Protein AF-R7FTJ0-F1 (afdb_monomer_lite)

Sequence (112 aa):
MNTENPYNIDMKSTEPQAMSEKRAGTAILAETLKDYFGALNFFAGSDQENLTYKDVVAHIGVDPSEYRYDAERDIRIYSWYAAESDASVLNVWFKDGRLYACGAYNLGFPIM

Secondary structure (DSSP, 8-state):
--TT-TT---TT--S-EE--S----HHHHHHIIIIISTT-SB-TTSGGGG--HHHHHHHHSS--SEEEEETTTTEEEEEEEETTEEEEEEEEEEETTEEEEEEEESSS----

pLDDT: mean 92.99, std 12.33, range [34.41, 98.62]

Structure (mmCIF, N/CA/C/O backbone):
data_AF-R7FTJ0-F1
#
_entry.id   AF-R7FTJ0-F1
#
loop_
_atom_site.group_PDB
_atom_site.id
_atom_site.type_symbol
_atom_site.label_atom_id
_atom_site.label_alt_id
_atom_site.label_comp_id
_atom_site.label_asym_id
_atom_site.label_entity_id
_atom_site.label_seq_id
_atom_site.pdbx_PDB_ins_code
_atom_site.Cartn_x
_atom_site.Cartn_y
_atom_site.Cartn_z
_atom_site.occupancy
_atom_site.B_iso_or_equiv
_atom_site.auth_seq_id
_atom_site.auth_comp_id
_atom_site.auth_asym_id
_atom_site.auth_atom_id
_atom_site.pdbx_PDB_model_num
ATOM 1 N N . MET A 1 1 ? -3.751 -17.334 -19.890 1.00 44.72 1 MET A N 1
ATOM 2 C CA . MET A 1 1 ? -3.172 -16.206 -19.129 1.00 44.72 1 MET A CA 1
ATOM 3 C C . MET A 1 1 ? -3.075 -16.650 -17.686 1.00 44.72 1 MET A C 1
ATOM 5 O O . MET A 1 1 ? -4.037 -17.233 -17.205 1.00 44.72 1 MET A O 1
ATOM 9 N N . ASN A 1 2 ? -1.919 -16.479 -17.048 1.00 46.12 2 ASN A N 1
ATOM 10 C CA . ASN A 1 2 ? -1.729 -16.891 -15.662 1.00 46.12 2 ASN A CA 1
ATOM 11 C C . ASN A 1 2 ? -2.502 -15.900 -14.779 1.00 46.12 2 ASN A C 1
ATOM 13 O O . ASN A 1 2 ? -2.082 -14.759 -14.621 1.00 46.12 2 ASN A O 1
ATOM 17 N N . THR A 1 3 ? -3.684 -16.288 -14.306 1.00 60.69 3 THR A N 1
ATOM 18 C CA . THR A 1 3 ? -4.625 -15.384 -13.618 1.00 60.69 3 THR A CA 1
ATOM 19 C C . THR A 1 3 ? -4.104 -14.883 -12.272 1.00 60.69 3 THR A C 1
ATOM 21 O O . THR A 1 3 ? -4.647 -13.930 -11.730 1.00 60.69 3 THR A O 1
ATOM 24 N N . GLU A 1 4 ? -3.053 -15.509 -11.738 1.00 68.50 4 GLU A N 1
ATOM 25 C CA . GLU A 1 4 ? -2.472 -15.184 -10.432 1.00 68.50 4 GLU A CA 1
ATOM 26 C C . GLU A 1 4 ? -1.343 -14.143 -10.491 1.00 68.50 4 GLU A C 1
ATOM 28 O O . GLU A 1 4 ? -1.041 -13.518 -9.480 1.00 68.50 4 GLU A O 1
ATOM 33 N N . ASN A 1 5 ? -0.736 -13.924 -11.664 1.00 80.69 5 ASN A N 1
ATOM 34 C CA . ASN A 1 5 ? 0.333 -12.940 -11.866 1.00 80.69 5 ASN A CA 1
ATOM 35 C C . ASN A 1 5 ? 0.068 -12.122 -13.142 1.00 80.69 5 ASN A C 1
ATOM 37 O O . ASN A 1 5 ? 0.761 -12.298 -14.150 1.00 80.69 5 ASN A O 1
ATOM 41 N N . PRO A 1 6 ? -0.965 -11.261 -13.133 1.00 87.50 6 PRO A N 1
ATOM 42 C CA . PRO A 1 6 ? -1.394 -10.525 -14.322 1.00 87.50 6 PRO A CA 1
ATOM 43 C C . PRO A 1 6 ? -0.334 -9.547 -14.850 1.00 87.50 6 PRO A C 1
ATOM 45 O O . PRO A 1 6 ? -0.367 -9.207 -16.029 1.00 87.50 6 PRO A O 1
ATOM 48 N N . TYR A 1 7 ? 0.618 -9.142 -14.005 1.00 91.69 7 TYR A N 1
ATOM 49 C CA . TYR A 1 7 ? 1.682 -8.192 -14.340 1.00 91.69 7 TYR A CA 1
ATOM 50 C C . TYR A 1 7 ? 3.033 -8.869 -14.646 1.00 91.69 7 TYR A C 1
ATOM 52 O O . TYR A 1 7 ? 4.021 -8.180 -14.866 1.00 91.69 7 TYR A O 1
ATOM 60 N N . ASN A 1 8 ? 3.091 -10.209 -14.683 1.00 92.88 8 ASN A N 1
ATOM 61 C CA . ASN A 1 8 ? 4.317 -10.981 -14.940 1.00 92.88 8 ASN A CA 1
ATOM 62 C C . ASN A 1 8 ? 5.497 -10.599 -14.014 1.00 92.88 8 ASN A C 1
ATOM 64 O O . ASN A 1 8 ? 6.642 -10.505 -14.450 1.00 92.88 8 ASN A O 1
ATOM 68 N N . ILE A 1 9 ? 5.196 -10.379 -12.732 1.00 94.31 9 ILE A N 1
ATOM 69 C CA . ILE A 1 9 ? 6.146 -9.985 -11.685 1.00 94.31 9 ILE A CA 1
ATOM 70 C C . ILE A 1 9 ? 7.014 -11.168 -11.261 1.00 94.31 9 ILE A C 1
ATOM 72 O O . ILE A 1 9 ? 6.497 -12.249 -10.962 1.00 94.31 9 ILE A O 1
ATOM 76 N N . ASP A 1 10 ? 8.319 -10.945 -11.150 1.00 95.12 10 ASP A N 1
ATOM 77 C CA . ASP A 1 10 ? 9.218 -11.807 -10.392 1.00 95.12 10 ASP A CA 1
ATOM 78 C C . ASP A 1 10 ? 9.110 -11.476 -8.897 1.00 95.12 10 ASP A C 1
ATOM 80 O O . ASP A 1 10 ? 9.596 -10.445 -8.428 1.00 95.12 10 ASP A O 1
ATOM 84 N N . MET A 1 11 ? 8.493 -12.383 -8.138 1.00 92.25 11 MET A N 1
ATOM 85 C CA . MET A 1 11 ? 8.229 -12.245 -6.699 1.00 92.25 11 MET A CA 1
ATOM 86 C C . MET A 1 11 ? 9.484 -12.340 -5.809 1.00 92.25 11 MET A C 1
ATOM 88 O O . MET A 1 11 ? 9.365 -12.331 -4.581 1.00 92.25 11 MET A O 1
ATOM 92 N N . LYS A 1 12 ? 10.677 -12.495 -6.392 1.00 94.69 12 LYS A N 1
ATOM 93 C CA . LYS A 1 12 ? 11.962 -12.458 -5.679 1.00 94.69 12 LYS A CA 1
ATOM 94 C C . LYS A 1 12 ? 12.935 -11.417 -6.244 1.00 94.69 12 LYS A C 1
ATOM 96 O O . LYS A 1 12 ? 14.042 -11.300 -5.722 1.00 94.69 12 LYS A O 1
ATOM 101 N N . SER A 1 13 ? 12.528 -10.624 -7.237 1.00 95.25 13 SER A N 1
ATOM 102 C CA . SER A 1 13 ? 13.352 -9.528 -7.750 1.00 95.25 13 SER A CA 1
ATOM 103 C C . SER A 1 13 ? 13.423 -8.371 -6.756 1.00 95.25 13 SER A C 1
ATOM 105 O O . SER A 1 13 ? 12.404 -7.836 -6.312 1.00 95.25 13 SER A O 1
ATOM 107 N N . THR A 1 14 ? 14.650 -7.955 -6.452 1.00 96.19 14 THR A N 1
ATOM 108 C CA . THR A 1 14 ? 14.938 -6.774 -5.632 1.00 96.19 14 THR A CA 1
ATOM 109 C C . THR A 1 14 ? 14.783 -5.467 -6.400 1.00 96.19 14 THR A C 1
ATOM 111 O O . THR A 1 14 ? 14.667 -4.409 -5.786 1.00 96.19 14 THR A O 1
ATOM 114 N N . GLU A 1 15 ? 14.753 -5.536 -7.732 1.00 97.31 15 GLU A N 1
ATOM 115 C CA . GLU A 1 15 ? 14.509 -4.379 -8.585 1.00 97.31 15 GLU A CA 1
ATOM 116 C C . GLU A 1 15 ? 13.014 -4.026 -8.630 1.00 97.31 15 GLU A C 1
ATOM 118 O O . GLU A 1 15 ? 12.174 -4.938 -8.686 1.00 97.31 15 GLU A O 1
ATOM 123 N N . PRO A 1 16 ? 12.676 -2.722 -8.643 1.00 96.38 16 PRO A N 1
ATOM 124 C CA . PRO A 1 16 ? 11.325 -2.238 -8.890 1.00 96.38 16 PRO A CA 1
ATOM 125 C C . PRO A 1 16 ? 10.714 -2.775 -10.186 1.00 96.38 16 PRO A C 1
ATOM 127 O O . PRO A 1 16 ? 11.339 -2.758 -11.247 1.00 96.38 16 PRO A O 1
ATOM 130 N N . GLN A 1 17 ? 9.461 -3.214 -10.108 1.00 98.12 17 GLN A N 1
ATOM 131 C CA . GLN A 1 17 ? 8.692 -3.735 -11.234 1.00 98.12 17 GLN A CA 1
ATOM 132 C C . GLN A 1 17 ? 7.343 -3.029 -11.316 1.00 98.12 17 GLN A C 1
ATOM 134 O O . GLN A 1 17 ? 6.602 -2.973 -10.333 1.00 98.12 17 GLN A O 1
ATOM 139 N N . ALA A 1 18 ? 7.017 -2.515 -12.501 1.00 97.06 18 ALA A N 1
ATOM 140 C CA . ALA A 1 18 ? 5.737 -1.869 -12.753 1.00 97.06 18 ALA A CA 1
ATOM 141 C C . ALA A 1 18 ? 4.577 -2.871 -12.640 1.00 97.06 18 ALA A C 1
ATOM 143 O O . ALA A 1 18 ? 4.666 -4.005 -13.111 1.00 97.06 18 ALA A O 1
ATOM 144 N N . MET A 1 19 ? 3.482 -2.423 -12.035 1.00 96.44 19 MET A N 1
ATOM 145 C CA . MET A 1 19 ? 2.233 -3.166 -11.908 1.00 96.44 19 MET A CA 1
ATOM 146 C C . MET A 1 19 ? 1.099 -2.394 -12.596 1.00 96.44 19 MET A C 1
ATOM 148 O O . MET A 1 19 ? 1.115 -2.230 -13.815 1.00 96.44 19 MET A O 1
ATOM 152 N N . SER A 1 20 ? 0.098 -1.929 -11.849 1.00 96.31 20 SER A N 1
ATOM 153 C CA . SER A 1 20 ? -1.066 -1.248 -12.407 1.00 96.31 20 SER A CA 1
ATOM 154 C C . SER A 1 20 ? -0.754 0.196 -12.796 1.00 96.31 20 SER A C 1
ATOM 156 O O . SER A 1 20 ? -0.221 0.974 -12.007 1.00 96.31 20 SER A O 1
ATOM 158 N N . GLU A 1 21 ? -1.197 0.599 -13.988 1.00 95.94 21 GLU A N 1
ATOM 159 C CA . GLU A 1 21 ? -1.224 2.011 -14.393 1.00 95.94 21 GLU A CA 1
ATOM 160 C C . GLU A 1 21 ? -2.380 2.790 -13.741 1.00 95.94 21 GLU A C 1
ATOM 162 O O . GLU A 1 21 ? -2.332 4.017 -13.648 1.00 95.94 21 GLU A O 1
ATOM 167 N N . LYS A 1 22 ? -3.430 2.099 -13.268 1.00 97.69 22 LYS A N 1
ATOM 168 C CA . LYS A 1 22 ? -4.520 2.734 -12.514 1.00 97.69 22 LYS A CA 1
ATOM 169 C C . LYS A 1 22 ? -4.015 3.132 -11.137 1.00 97.69 22 LYS A C 1
ATOM 171 O O . LYS A 1 22 ? -3.359 2.335 -10.469 1.00 97.69 22 LYS A O 1
ATOM 176 N N . ARG A 1 23 ? -4.387 4.334 -10.702 1.00 98.06 23 ARG A N 1
ATOM 177 C CA . ARG A 1 23 ? -3.946 4.916 -9.435 1.00 98.06 23 ARG A CA 1
ATOM 178 C C . ARG A 1 23 ? -5.114 5.442 -8.626 1.00 98.06 23 ARG A C 1
ATOM 180 O O . ARG 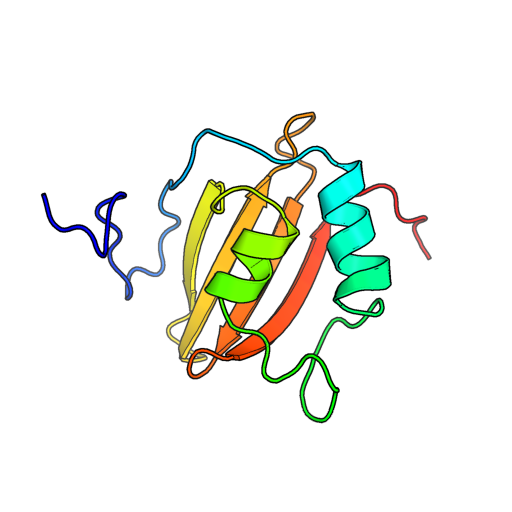A 1 23 ? -6.106 5.918 -9.177 1.00 98.06 23 ARG A O 1
ATOM 187 N N . ALA A 1 24 ? -4.955 5.354 -7.316 1.00 97.62 24 ALA A N 1
ATOM 188 C CA . ALA A 1 24 ? -5.872 5.923 -6.350 1.00 97.62 24 ALA A CA 1
ATOM 189 C C . ALA A 1 24 ? -5.535 7.408 -6.138 1.00 97.62 24 ALA A C 1
ATOM 191 O O . ALA A 1 24 ? -4.387 7.822 -6.307 1.00 97.62 24 ALA A O 1
ATOM 192 N N . GLY A 1 25 ? -6.528 8.214 -5.767 1.00 96.62 25 GLY A N 1
ATOM 193 C CA . GLY A 1 25 ? -6.285 9.613 -5.417 1.00 96.62 25 GLY A CA 1
ATOM 194 C C . GLY A 1 25 ? -5.493 9.754 -4.114 1.00 96.62 25 GLY A C 1
ATOM 195 O O . GLY A 1 25 ? -5.532 8.891 -3.237 1.00 96.62 25 GLY A O 1
ATOM 196 N N . THR A 1 26 ? -4.821 10.884 -3.937 1.00 95.81 26 THR A N 1
ATOM 197 C CA . THR A 1 26 ? -4.035 11.188 -2.729 1.00 95.81 26 THR A CA 1
ATOM 198 C C . THR A 1 26 ? -4.884 11.064 -1.459 1.00 95.81 26 THR A C 1
ATOM 200 O O . THR A 1 26 ? -4.407 10.571 -0.440 1.00 95.81 26 THR A O 1
ATOM 203 N N . ALA A 1 27 ? -6.161 11.457 -1.527 1.00 95.19 27 ALA A N 1
ATOM 204 C CA . ALA A 1 27 ? -7.080 11.412 -0.392 1.00 95.19 27 ALA A CA 1
ATOM 205 C C . ALA A 1 27 ? -7.324 9.988 0.133 1.00 95.19 27 ALA A C 1
ATOM 207 O O . ALA A 1 27 ? -7.286 9.791 1.344 1.00 95.19 27 ALA A O 1
ATOM 208 N N . ILE A 1 28 ? -7.523 8.999 -0.750 1.00 97.81 28 ILE A N 1
ATOM 209 C CA . ILE A 1 28 ? -7.755 7.610 -0.320 1.00 97.81 28 ILE A CA 1
ATOM 210 C C . ILE A 1 28 ? -6.469 6.975 0.215 1.00 97.81 28 ILE A C 1
ATOM 212 O O . ILE A 1 28 ? -6.515 6.257 1.205 1.00 97.81 28 ILE A O 1
ATOM 216 N N . LEU A 1 29 ? -5.301 7.301 -0.353 1.00 97.81 29 LEU A N 1
ATOM 217 C CA . LEU A 1 29 ? -4.020 6.829 0.187 1.00 97.81 29 LEU A CA 1
ATOM 218 C C . LEU A 1 29 ? -3.731 7.426 1.575 1.00 97.81 29 LEU A C 1
ATOM 220 O O . LEU A 1 29 ? -3.218 6.736 2.456 1.00 97.81 29 LEU A O 1
ATOM 224 N N . ALA A 1 30 ? -4.076 8.699 1.786 1.00 96.38 30 ALA A N 1
ATOM 225 C CA . ALA A 1 30 ? -3.934 9.362 3.079 1.00 96.38 30 ALA A CA 1
ATOM 226 C C . ALA A 1 30 ? -4.909 8.804 4.130 1.00 96.38 30 ALA A C 1
ATOM 228 O O . ALA A 1 30 ? -4.500 8.589 5.270 1.00 96.38 30 ALA A O 1
ATOM 229 N N . GLU A 1 31 ? -6.167 8.558 3.753 1.00 97.19 31 GLU A N 1
ATOM 230 C CA . GLU A 1 31 ? -7.173 7.891 4.595 1.00 97.19 31 GLU A CA 1
ATOM 231 C C . GLU A 1 31 ? -6.736 6.467 4.946 1.00 97.19 31 GLU A C 1
ATOM 233 O O . GLU A 1 31 ? -6.754 6.104 6.117 1.00 97.19 31 GLU A O 1
ATOM 238 N N . THR A 1 32 ? -6.220 5.707 3.977 1.00 98.12 32 THR A N 1
ATOM 239 C CA . THR A 1 32 ? -5.732 4.341 4.212 1.00 98.12 32 THR A CA 1
ATOM 240 C C . THR A 1 32 ? -4.667 4.328 5.308 1.00 98.12 32 THR A C 1
ATOM 242 O O . THR A 1 32 ? -4.715 3.497 6.209 1.00 98.12 32 THR A O 1
ATOM 245 N N . LEU A 1 33 ? -3.722 5.273 5.285 1.00 96.56 33 LEU A N 1
ATOM 246 C CA . LEU A 1 33 ? -2.722 5.382 6.347 1.00 96.56 33 LEU A CA 1
ATOM 247 C C . LEU A 1 33 ? -3.329 5.847 7.684 1.00 96.56 33 LEU A C 1
ATOM 249 O O . LEU A 1 33 ? -3.000 5.288 8.728 1.00 96.56 33 LEU A O 1
ATOM 253 N N . LYS A 1 34 ? -4.169 6.887 7.684 1.00 95.06 34 LYS A N 1
ATOM 254 C CA . LYS A 1 34 ? -4.684 7.499 8.924 1.00 95.06 34 LYS A CA 1
ATOM 255 C C . LYS A 1 34 ? -5.698 6.624 9.641 1.00 95.06 34 LYS A C 1
ATOM 257 O O . LYS A 1 34 ? -5.573 6.412 10.843 1.00 95.06 34 LYS A O 1
ATOM 262 N N . ASP A 1 35 ? -6.676 6.134 8.899 1.00 96.38 35 ASP A N 1
ATOM 263 C CA . ASP A 1 35 ? -7.897 5.572 9.452 1.00 96.38 35 ASP A CA 1
ATOM 264 C C . ASP A 1 35 ? -7.862 4.048 9.340 1.00 96.38 35 ASP A C 1
ATOM 266 O O . ASP A 1 35 ? -7.939 3.357 10.356 1.00 96.38 35 ASP A O 1
ATOM 270 N N . TYR A 1 36 ? -7.626 3.505 8.141 1.00 97.88 36 TYR A N 1
ATOM 271 C CA . TYR A 1 36 ? -7.606 2.051 7.942 1.00 97.88 36 TYR A CA 1
ATOM 272 C C . TYR A 1 36 ? -6.418 1.366 8.634 1.00 97.88 36 TYR A C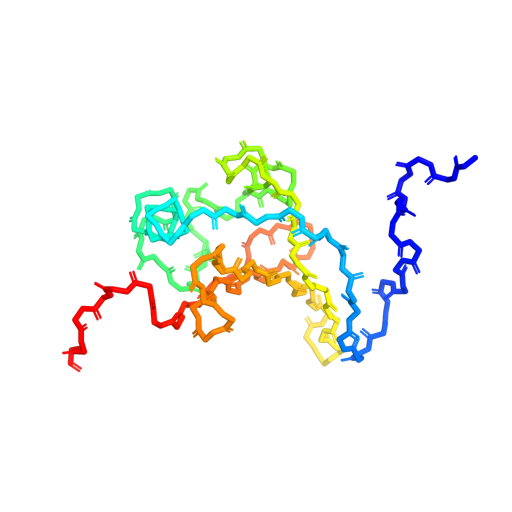 1
ATOM 274 O O . TYR A 1 36 ? -6.576 0.345 9.305 1.00 97.88 36 TYR A O 1
ATOM 282 N N . PHE A 1 37 ? -5.229 1.960 8.533 1.00 97.56 37 PHE A N 1
ATOM 283 C CA . PHE A 1 37 ? -4.018 1.518 9.229 1.00 97.56 37 PHE A CA 1
ATOM 284 C C . PHE A 1 37 ? -3.861 2.125 10.631 1.00 97.56 37 PHE A C 1
ATOM 286 O O . PHE A 1 37 ? -2.923 1.776 11.346 1.00 97.56 37 PHE A O 1
ATOM 293 N N . GLY A 1 38 ? -4.759 3.020 11.050 1.00 95.62 38 GLY A N 1
ATOM 294 C CA . GLY A 1 38 ? -4.727 3.622 12.386 1.00 95.62 38 GLY A CA 1
ATOM 295 C C . GLY A 1 38 ? -3.502 4.502 12.653 1.00 95.62 38 GLY A C 1
ATOM 296 O O . GLY A 1 38 ? -3.043 4.581 13.792 1.00 95.6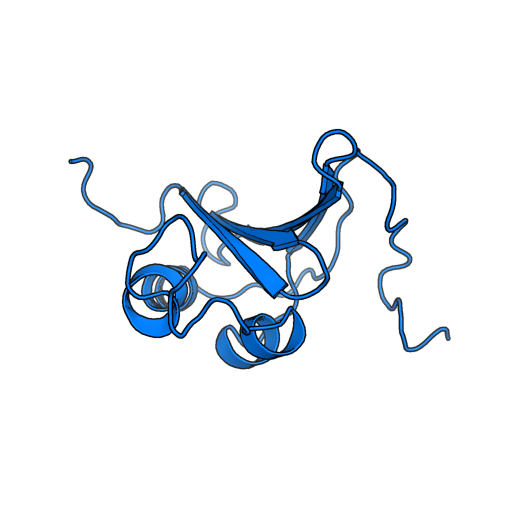2 38 GLY A O 1
ATOM 297 N N . ALA A 1 39 ? -2.938 5.128 11.614 1.00 94.62 39 ALA A N 1
ATOM 298 C CA . ALA A 1 39 ? -1.738 5.965 11.671 1.00 94.62 39 ALA A CA 1
ATOM 299 C C . ALA A 1 39 ? -0.489 5.250 12.228 1.00 94.62 39 ALA A C 1
ATOM 301 O O . ALA A 1 39 ? 0.428 5.891 12.750 1.00 94.62 39 ALA A O 1
ATOM 302 N N . LEU A 1 40 ? -0.444 3.921 12.114 1.00 95.00 40 LEU A N 1
ATOM 303 C CA . LEU A 1 40 ? 0.697 3.102 12.506 1.00 95.00 40 LEU A CA 1
ATOM 304 C C . LEU A 1 40 ? 1.713 2.994 11.368 1.00 95.00 40 LEU A C 1
ATOM 306 O O . LEU A 1 40 ? 1.357 2.992 10.197 1.00 95.00 40 LEU A O 1
ATOM 310 N N . ASN A 1 41 ? 2.986 2.828 11.732 1.00 96.12 41 ASN A N 1
ATOM 311 C CA . ASN A 1 41 ? 4.044 2.466 10.781 1.00 96.12 41 ASN A CA 1
ATOM 312 C C . ASN A 1 41 ? 4.432 0.982 10.869 1.00 96.12 41 ASN A C 1
ATOM 314 O O . ASN A 1 41 ? 5.001 0.450 9.922 1.00 96.12 41 ASN A O 1
ATOM 318 N N . PHE A 1 42 ? 4.139 0.321 11.993 1.00 97.31 42 PHE A N 1
ATOM 319 C CA . PHE A 1 42 ? 4.417 -1.093 12.254 1.00 97.31 42 PHE A CA 1
ATOM 320 C C . PHE A 1 42 ? 3.204 -1.727 12.929 1.00 97.31 42 PHE A C 1
ATOM 322 O O . PHE A 1 42 ? 2.587 -1.094 13.785 1.00 97.31 42 PHE A O 1
ATOM 329 N N . PHE A 1 43 ? 2.894 -2.970 12.562 1.00 97.75 43 PHE A N 1
ATOM 330 C CA . PHE A 1 43 ? 1.602 -3.584 12.892 1.00 97.75 43 PHE A CA 1
ATOM 331 C C . PHE A 1 43 ? 1.683 -4.794 13.822 1.00 97.75 43 PHE A C 1
ATOM 333 O O . PHE A 1 43 ? 0.654 -5.359 14.159 1.00 97.75 43 PHE A O 1
ATOM 340 N N . ALA A 1 44 ? 2.875 -5.196 14.272 1.00 96.25 44 ALA A N 1
ATOM 341 C CA . ALA A 1 44 ? 3.011 -6.323 15.194 1.00 96.25 44 ALA A CA 1
ATOM 342 C C . ALA A 1 44 ? 2.197 -6.088 16.484 1.00 96.25 44 ALA A C 1
ATOM 344 O O . ALA A 1 44 ? 2.456 -5.133 17.220 1.00 96.25 44 ALA A O 1
ATOM 345 N N . GLY A 1 45 ? 1.230 -6.965 16.758 1.00 95.94 45 GLY A N 1
ATOM 346 C CA . GLY A 1 45 ? 0.318 -6.876 17.896 1.00 95.94 45 GLY A CA 1
ATOM 347 C C . GLY A 1 45 ? -0.863 -5.916 17.719 1.00 95.94 45 GLY A C 1
ATOM 348 O O . GLY A 1 45 ? -1.593 -5.712 18.688 1.00 95.94 45 GLY A O 1
ATOM 349 N N . SER A 1 46 ? -1.061 -5.320 16.537 1.00 97.06 46 SER A N 1
ATOM 350 C CA . SER A 1 46 ? -2.235 -4.489 16.239 1.00 97.06 46 SER A CA 1
ATOM 351 C C . SER A 1 46 ? -3.361 -5.304 15.593 1.00 97.06 46 SER A C 1
ATOM 353 O O . SER A 1 46 ? -3.136 -6.380 15.037 1.00 97.06 46 SER A O 1
ATOM 355 N N . ASP A 1 47 ? -4.586 -4.772 15.609 1.00 95.50 47 ASP A N 1
ATOM 356 C CA . ASP A 1 47 ? -5.735 -5.416 14.952 1.00 95.50 47 ASP A CA 1
ATOM 357 C C . ASP A 1 47 ? -5.523 -5.567 13.431 1.00 95.50 47 ASP A C 1
ATOM 359 O O . ASP A 1 47 ? -6.029 -6.498 12.802 1.00 95.50 47 ASP A O 1
ATOM 363 N N . GLN A 1 48 ? -4.729 -4.668 12.843 1.00 97.50 48 GLN A N 1
ATOM 364 C CA . GLN A 1 48 ? -4.403 -4.620 11.419 1.00 97.50 48 GLN A CA 1
ATOM 365 C C . GLN A 1 48 ? -3.295 -5.600 11.005 1.00 97.50 48 GLN A C 1
ATOM 367 O O . GLN A 1 48 ? -3.105 -5.797 9.807 1.00 97.50 48 GLN A O 1
ATOM 372 N N . GLU A 1 49 ? -2.582 -6.244 11.940 1.00 97.12 49 GLU A N 1
ATOM 373 C CA . GLU A 1 49 ? -1.480 -7.176 11.628 1.00 97.12 49 GLU A CA 1
ATOM 374 C C . GLU A 1 49 ? -1.905 -8.264 10.634 1.00 97.12 49 GLU A C 1
ATOM 376 O O . GLU A 1 49 ? -1.148 -8.669 9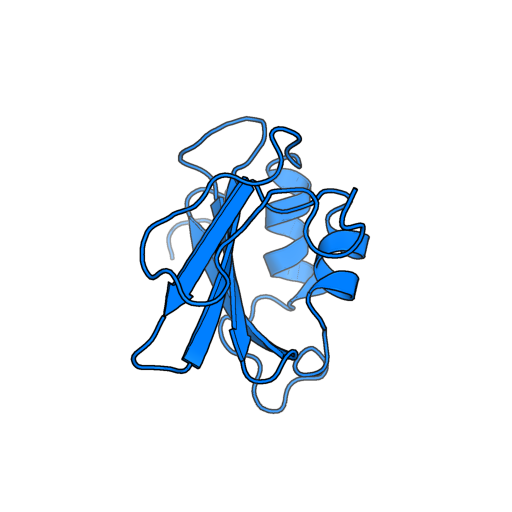.759 1.00 97.12 49 GLU A O 1
ATOM 381 N N . ASN A 1 50 ? -3.147 -8.738 10.747 1.00 97.50 50 ASN A N 1
ATOM 382 C CA . ASN A 1 50 ? -3.653 -9.839 9.931 1.00 97.50 50 ASN A CA 1
ATOM 383 C C . ASN A 1 50 ? -4.188 -9.405 8.559 1.00 97.50 50 ASN A C 1
ATOM 385 O O . ASN A 1 50 ? -4.627 -10.269 7.799 1.00 97.50 50 ASN A O 1
ATOM 389 N N . LEU A 1 51 ? -4.143 -8.110 8.225 1.00 98.38 51 LEU A N 1
ATOM 390 C CA . LEU A 1 51 ? -4.525 -7.635 6.898 1.00 98.38 51 LEU A CA 1
ATOM 391 C C . LEU A 1 51 ? -3.600 -8.227 5.832 1.00 98.38 51 LEU A C 1
ATOM 393 O O . LEU A 1 51 ? -2.375 -8.259 5.972 1.00 98.38 51 LEU A O 1
ATOM 397 N N . THR A 1 52 ? -4.195 -8.685 4.739 1.00 98.12 52 THR A N 1
ATOM 398 C CA . THR A 1 52 ? -3.481 -9.252 3.596 1.00 98.12 52 THR A CA 1
ATOM 399 C C . THR A 1 52 ? -3.358 -8.239 2.463 1.00 98.12 52 THR A C 1
ATOM 401 O O . THR A 1 52 ? -4.052 -7.222 2.426 1.00 98.12 52 THR A O 1
ATOM 404 N N . TYR A 1 53 ? -2.519 -8.549 1.469 1.00 96.94 53 TYR A N 1
ATOM 405 C CA . TYR A 1 53 ? -2.456 -7.787 0.215 1.00 96.94 53 TYR A CA 1
ATOM 406 C C . TYR A 1 53 ? -3.849 -7.556 -0.395 1.00 96.94 53 TYR A C 1
ATOM 408 O O . TYR A 1 53 ? -4.154 -6.456 -0.847 1.00 96.94 53 TYR A O 1
ATOM 416 N N . LYS A 1 54 ? -4.710 -8.583 -0.376 1.00 97.44 54 LYS A N 1
ATOM 417 C CA . LYS A 1 54 ? -6.052 -8.506 -0.967 1.00 97.44 54 LYS A CA 1
ATOM 418 C C . LYS A 1 54 ? -6.951 -7.534 -0.212 1.00 97.44 54 LYS A C 1
ATOM 420 O O . LYS A 1 54 ? -7.697 -6.808 -0.856 1.00 97.44 54 LYS A O 1
ATOM 425 N N . ASP A 1 55 ? -6.852 -7.497 1.114 1.00 98.50 55 ASP A N 1
ATOM 426 C CA . ASP A 1 55 ? -7.646 -6.582 1.940 1.00 98.50 55 ASP A CA 1
ATOM 427 C C . ASP A 1 55 ? -7.233 -5.128 1.695 1.00 98.50 55 ASP A C 1
ATOM 429 O O . ASP A 1 55 ? -8.084 -4.251 1.572 1.00 98.50 55 ASP A O 1
ATOM 433 N N . VAL A 1 56 ? -5.927 -4.874 1.554 1.00 98.38 56 VAL A N 1
ATOM 434 C CA . VAL A 1 56 ? -5.403 -3.534 1.247 1.00 98.38 56 VAL A CA 1
ATOM 435 C C . VAL A 1 56 ? -5.803 -3.085 -0.160 1.00 98.38 56 VAL A C 1
ATOM 437 O O . VAL A 1 56 ? -6.273 -1.962 -0.328 1.00 98.38 56 VAL A O 1
ATOM 440 N N . VAL A 1 57 ? -5.698 -3.958 -1.168 1.00 98.19 57 VAL A N 1
ATOM 441 C CA . VAL A 1 57 ? -6.172 -3.654 -2.533 1.00 98.19 57 VAL A CA 1
ATOM 442 C C . VAL A 1 57 ? -7.678 -3.404 -2.560 1.00 98.19 57 VAL A C 1
ATOM 444 O O . VAL A 1 57 ? -8.125 -2.476 -3.228 1.00 98.19 57 VAL A O 1
ATOM 447 N N . ALA A 1 58 ? -8.465 -4.204 -1.837 1.00 98.38 58 ALA A N 1
ATOM 448 C CA . ALA A 1 58 ? -9.913 -4.034 -1.769 1.00 98.38 58 ALA A CA 1
ATOM 449 C C . ALA A 1 58 ? -10.307 -2.692 -1.135 1.00 98.38 58 ALA A C 1
ATOM 451 O O . ALA A 1 58 ? -11.240 -2.055 -1.618 1.00 98.38 58 ALA A O 1
ATOM 452 N N . HIS A 1 59 ? -9.579 -2.251 -0.103 1.00 98.62 59 HIS A N 1
ATOM 453 C CA . HIS A 1 59 ? -9.796 -0.952 0.539 1.00 98.62 59 HIS A CA 1
ATOM 454 C C . HIS A 1 59 ? -9.411 0.224 -0.369 1.00 98.62 59 HIS A C 1
ATOM 456 O O . HIS A 1 59 ? -10.211 1.131 -0.578 1.00 98.62 59 HIS A O 1
ATOM 462 N N . ILE A 1 60 ? -8.215 0.191 -0.969 1.00 98.44 60 ILE A N 1
ATOM 463 C CA . ILE A 1 60 ? -7.727 1.267 -1.854 1.00 98.44 60 ILE A CA 1
ATOM 464 C C . ILE A 1 60 ? -8.518 1.316 -3.176 1.00 98.44 60 ILE A C 1
ATOM 466 O O . ILE A 1 60 ? -8.669 2.376 -3.787 1.00 98.44 60 ILE A O 1
ATOM 470 N N . GLY A 1 61 ? -9.022 0.170 -3.638 1.00 98.31 61 GLY A N 1
ATOM 471 C CA . GLY A 1 61 ? -9.826 0.030 -4.853 1.00 98.31 61 GLY A CA 1
ATOM 472 C C . GLY A 1 61 ? -9.020 -0.133 -6.146 1.00 98.31 61 GLY A C 1
ATOM 473 O O . GLY A 1 61 ? -9.613 -0.279 -7.217 1.00 98.31 61 GLY A O 1
ATOM 474 N N . VAL A 1 62 ? -7.685 -0.132 -6.072 1.00 97.88 62 VAL A N 1
ATOM 475 C CA . VAL A 1 62 ? -6.787 -0.412 -7.203 1.00 97.88 62 VAL A CA 1
ATOM 476 C C . VAL A 1 62 ? -5.564 -1.212 -6.760 1.00 97.88 62 VAL A C 1
ATOM 478 O O . VAL A 1 62 ? -5.093 -1.093 -5.627 1.00 97.88 62 VAL A O 1
ATOM 481 N N . ASP A 1 63 ? -5.025 -2.000 -7.689 1.00 98.12 63 ASP A N 1
ATOM 482 C CA . ASP A 1 63 ? -3.720 -2.639 -7.533 1.00 98.12 63 ASP A CA 1
ATOM 483 C C . ASP A 1 63 ? -2.597 -1.589 -7.388 1.00 98.12 63 ASP A C 1
ATOM 485 O O . ASP A 1 63 ? -2.741 -0.457 -7.865 1.00 98.12 63 ASP A O 1
ATOM 489 N N . PRO A 1 64 ? -1.472 -1.946 -6.745 1.00 98.12 64 PRO A N 1
ATOM 490 C CA . PRO A 1 64 ? -0.321 -1.063 -6.608 1.00 98.12 64 PRO A CA 1
ATOM 491 C C . PRO A 1 64 ? 0.298 -0.731 -7.960 1.00 98.12 64 PRO A C 1
ATOM 493 O O . PRO A 1 64 ? 0.150 -1.453 -8.948 1.00 98.12 64 PRO A O 1
ATOM 496 N N . SER A 1 65 ? 1.034 0.372 -7.979 1.00 98.38 65 SER A N 1
ATOM 497 C CA . SER A 1 65 ? 1.756 0.849 -9.153 1.00 98.38 65 SER A CA 1
ATOM 498 C C . SER A 1 65 ? 3.087 0.131 -9.354 1.00 98.38 65 SER A C 1
ATOM 500 O O . SER A 1 65 ? 3.536 -0.029 -10.485 1.00 98.38 65 SER A O 1
ATOM 502 N N . GLU A 1 66 ? 3.720 -0.299 -8.264 1.00 97.69 66 GLU A N 1
ATOM 503 C CA . GLU A 1 66 ? 5.038 -0.928 -8.278 1.00 97.69 66 GLU A CA 1
ATOM 504 C C . GLU A 1 66 ? 5.132 -2.033 -7.224 1.00 97.69 66 GLU A C 1
ATOM 506 O O . GLU A 1 66 ? 4.542 -1.941 -6.143 1.00 97.69 66 GLU A O 1
ATOM 511 N N . TYR A 1 67 ? 5.934 -3.047 -7.533 1.00 98.12 67 TYR A N 1
ATOM 512 C CA . TYR A 1 67 ? 6.393 -4.067 -6.605 1.00 98.12 67 TYR A CA 1
ATOM 513 C C . TYR A 1 67 ? 7.921 -4.121 -6.527 1.00 98.12 67 TYR A C 1
ATOM 515 O O . TYR A 1 67 ? 8.606 -3.981 -7.538 1.00 98.12 67 TYR A O 1
ATOM 523 N N . ARG A 1 68 ? 8.451 -4.430 -5.341 1.00 97.81 68 ARG A N 1
ATOM 524 C CA . ARG A 1 68 ? 9.822 -4.929 -5.159 1.00 97.81 68 ARG A CA 1
ATOM 525 C C . ARG A 1 68 ? 9.909 -5.890 -3.976 1.00 97.81 68 ARG A C 1
ATOM 527 O O . ARG A 1 68 ? 9.083 -5.847 -3.061 1.00 97.81 68 ARG A O 1
ATOM 534 N N . TYR A 1 69 ? 10.933 -6.733 -3.964 1.00 98.12 69 TYR A N 1
ATOM 535 C CA . TYR A 1 69 ? 11.213 -7.657 -2.869 1.00 98.12 69 TYR A CA 1
ATOM 536 C C . TYR A 1 69 ? 12.445 -7.216 -2.065 1.00 98.12 69 TYR A C 1
ATOM 538 O O . TYR A 1 69 ? 13.496 -6.923 -2.624 1.00 98.12 69 TYR A O 1
ATOM 546 N N . ASP A 1 70 ? 12.337 -7.191 -0.739 1.00 97.62 70 ASP A N 1
ATOM 547 C CA . ASP A 1 70 ? 13.481 -7.041 0.163 1.00 97.62 70 ASP A CA 1
ATOM 548 C C . ASP A 1 70 ? 13.972 -8.434 0.575 1.00 97.62 70 ASP A C 1
ATOM 550 O O . ASP A 1 70 ? 13.348 -9.123 1.389 1.00 97.62 70 ASP A O 1
ATOM 554 N N . ALA A 1 71 ? 15.099 -8.847 -0.009 1.00 96.69 71 ALA A N 1
ATOM 555 C CA . ALA A 1 71 ? 15.682 -10.165 0.207 1.00 96.69 71 ALA A CA 1
ATOM 556 C C . ALA A 1 71 ? 16.300 -10.352 1.596 1.00 96.69 71 ALA A C 1
ATOM 558 O O . ALA A 1 71 ? 16.317 -11.478 2.090 1.00 96.69 71 ALA A O 1
ATOM 559 N N . GLU A 1 72 ? 16.771 -9.281 2.239 1.00 96.25 72 GLU A N 1
ATOM 560 C CA . GLU A 1 72 ? 17.383 -9.364 3.569 1.00 96.25 72 GLU A CA 1
ATOM 561 C C . GLU A 1 72 ? 16.336 -9.649 4.645 1.00 96.25 72 GLU A C 1
ATOM 563 O O . GLU A 1 72 ? 16.618 -10.320 5.639 1.00 96.25 72 GLU A O 1
ATOM 568 N N . ARG A 1 73 ? 15.119 -9.131 4.453 1.00 94.38 73 ARG A N 1
ATOM 569 C CA . ARG A 1 73 ? 14.038 -9.213 5.444 1.00 94.38 73 ARG A CA 1
ATOM 570 C C . ARG A 1 73 ? 12.938 -10.217 5.085 1.00 94.38 73 ARG A C 1
ATOM 572 O O . ARG A 1 73 ? 12.077 -10.459 5.934 1.00 94.38 73 ARG A O 1
ATOM 579 N N . ASP A 1 74 ? 12.988 -10.783 3.876 1.00 96.50 74 ASP A N 1
ATOM 580 C CA . ASP A 1 74 ? 11.926 -11.579 3.231 1.00 96.50 74 ASP A CA 1
ATOM 581 C C . ASP A 1 74 ? 10.582 -10.838 3.237 1.00 96.50 74 ASP A C 1
ATOM 583 O O . ASP A 1 74 ? 9.563 -11.315 3.736 1.00 96.50 74 ASP A O 1
ATOM 587 N N . ILE A 1 75 ? 10.607 -9.605 2.722 1.00 97.62 75 ILE A N 1
ATOM 588 C CA . ILE A 1 75 ? 9.455 -8.700 2.713 1.00 97.62 75 ILE A CA 1
ATOM 589 C C . ILE A 1 75 ? 9.066 -8.356 1.281 1.00 97.62 75 ILE A C 1
ATOM 591 O O . ILE A 1 75 ? 9.897 -8.037 0.434 1.00 97.62 75 ILE A O 1
ATOM 595 N N . ARG A 1 76 ? 7.762 -8.367 1.022 1.00 98.06 76 ARG A N 1
ATOM 596 C CA . ARG A 1 76 ? 7.160 -7.870 -0.216 1.00 98.06 76 ARG A CA 1
ATOM 597 C C . ARG A 1 76 ? 6.778 -6.413 -0.034 1.00 98.06 76 ARG A C 1
ATOM 599 O O . ARG A 1 76 ? 6.095 -6.087 0.933 1.00 98.06 76 ARG A O 1
ATOM 606 N N . ILE A 1 77 ? 7.196 -5.559 -0.956 1.00 98.38 77 ILE A N 1
ATOM 607 C CA . ILE A 1 77 ? 6.932 -4.124 -0.915 1.00 98.38 77 ILE A CA 1
ATOM 608 C C . ILE A 1 77 ? 6.045 -3.776 -2.097 1.00 98.38 77 ILE A C 1
ATOM 610 O O . ILE A 1 77 ? 6.401 -4.061 -3.239 1.00 98.38 77 ILE A O 1
ATOM 614 N N . TYR A 1 78 ? 4.913 -3.147 -1.811 1.00 98.44 78 TYR A N 1
ATOM 615 C CA . TYR A 1 78 ? 4.006 -2.623 -2.821 1.00 98.44 78 TYR A CA 1
ATOM 616 C C . TYR A 1 78 ? 3.874 -1.116 -2.643 1.00 98.44 78 TYR A C 1
ATOM 618 O O . TYR A 1 78 ? 3.672 -0.637 -1.524 1.00 98.44 78 TYR A O 1
ATOM 626 N N . SER A 1 79 ? 3.983 -0.380 -3.744 1.00 98.31 79 SER A N 1
ATOM 627 C CA . SER A 1 79 ? 3.908 1.079 -3.752 1.00 98.31 79 SER A CA 1
ATOM 628 C C . SER A 1 79 ? 2.678 1.528 -4.533 1.00 98.31 79 SER A C 1
ATOM 630 O O . SER A 1 79 ? 2.503 1.159 -5.696 1.00 98.31 79 SER A O 1
ATOM 632 N N . TRP A 1 80 ? 1.845 2.363 -3.919 1.00 98.56 80 TRP A N 1
ATOM 633 C CA . TRP A 1 80 ? 0.767 3.083 -4.594 1.00 98.56 80 TRP A CA 1
ATOM 634 C C . TRP A 1 80 ? 1.190 4.532 -4.781 1.00 98.56 80 TRP A C 1
ATOM 636 O O . TRP A 1 80 ? 1.225 5.291 -3.811 1.00 98.56 80 TRP A O 1
ATOM 646 N N . TYR A 1 81 ? 1.502 4.911 -6.020 1.00 98.06 81 TYR A N 1
ATOM 647 C CA . TYR A 1 81 ? 1.669 6.316 -6.376 1.00 98.06 81 TYR A CA 1
ATOM 648 C C . TYR A 1 81 ? 0.298 6.962 -6.523 1.00 98.06 81 TYR A C 1
ATOM 650 O O . TYR A 1 81 ? -0.627 6.370 -7.088 1.00 98.06 81 TYR A O 1
ATOM 658 N N . ALA A 1 82 ? 0.167 8.183 -6.020 1.00 97.38 82 ALA A N 1
ATOM 659 C CA . ALA A 1 82 ? -1.062 8.934 -6.148 1.00 97.38 82 ALA A CA 1
ATOM 660 C C . ALA A 1 82 ? -1.329 9.281 -7.619 1.00 97.38 82 ALA A C 1
ATOM 662 O O . ALA A 1 82 ? -0.411 9.515 -8.414 1.00 97.38 82 ALA A O 1
ATOM 663 N N . ALA A 1 83 ? -2.605 9.338 -7.992 1.00 97.19 83 ALA A N 1
ATOM 664 C CA . ALA A 1 83 ? -3.019 9.756 -9.329 1.00 97.19 83 ALA A CA 1
ATOM 665 C C . ALA A 1 83 ? -2.555 11.185 -9.655 1.00 97.19 83 ALA A C 1
ATOM 667 O O . ALA A 1 83 ? -2.287 11.504 -10.810 1.00 97.19 83 ALA A O 1
ATOM 668 N N . GLU A 1 84 ? -2.445 12.038 -8.638 1.00 94.88 84 GLU A N 1
ATOM 669 C CA . GLU A 1 84 ? -2.091 13.445 -8.782 1.00 94.88 84 GLU A CA 1
ATOM 670 C C . GLU A 1 84 ? -0.574 13.694 -8.820 1.00 94.88 84 GLU A C 1
ATOM 672 O O . GLU A 1 84 ? -0.158 14.772 -9.242 1.00 94.88 84 GLU A O 1
ATOM 677 N N . SER A 1 85 ? 0.262 12.749 -8.362 1.00 92.06 85 SER A N 1
ATOM 678 C CA . SER A 1 85 ? 1.712 12.955 -8.243 1.00 92.06 85 SER A CA 1
ATOM 679 C C . SER A 1 85 ? 2.496 11.655 -8.030 1.00 92.06 85 SER A C 1
ATOM 681 O O . SER A 1 85 ? 2.207 10.894 -7.110 1.00 92.06 85 SER A O 1
ATOM 683 N N . ASP A 1 86 ? 3.579 11.474 -8.792 1.00 88.62 86 ASP A N 1
ATOM 684 C CA . ASP A 1 86 ? 4.571 10.404 -8.574 1.00 88.62 86 ASP A CA 1
ATOM 685 C C . ASP A 1 86 ? 5.414 10.611 -7.303 1.00 88.62 86 ASP A C 1
ATOM 687 O O . ASP A 1 86 ? 6.030 9.679 -6.794 1.00 88.62 86 ASP A O 1
ATOM 691 N N . ALA A 1 87 ? 5.447 11.833 -6.762 1.00 92.06 87 ALA A N 1
ATOM 692 C CA . ALA A 1 87 ? 6.140 12.126 -5.508 1.00 92.06 87 ALA A CA 1
ATOM 693 C C . ALA A 1 87 ? 5.296 11.777 -4.270 1.00 92.06 87 ALA A C 1
ATOM 695 O O . ALA A 1 87 ? 5.820 11.782 -3.153 1.00 92.06 87 ALA A O 1
ATOM 696 N N . SER A 1 88 ? 4.001 11.513 -4.456 1.00 95.56 88 SER A N 1
ATOM 697 C CA . SER A 1 88 ? 3.042 11.175 -3.408 1.00 95.56 88 SER A CA 1
ATOM 698 C C . SER A 1 88 ? 2.799 9.672 -3.428 1.00 95.56 88 SER A C 1
ATOM 700 O O . SER A 1 88 ? 2.291 9.138 -4.409 1.00 95.56 88 SER A O 1
ATOM 702 N N . VAL A 1 89 ? 3.194 8.971 -2.367 1.00 97.19 89 VAL A N 1
ATOM 703 C CA . VAL A 1 89 ? 3.226 7.503 -2.378 1.00 97.19 89 VAL A CA 1
ATOM 704 C C . VAL A 1 89 ? 2.910 6.916 -1.011 1.00 97.19 89 VAL A C 1
ATOM 706 O O . VAL A 1 89 ? 3.354 7.435 0.014 1.00 97.19 89 VAL A O 1
ATOM 709 N N . LEU A 1 90 ? 2.179 5.802 -1.015 1.00 98.25 90 LEU A N 1
ATOM 710 C CA . LEU A 1 90 ? 2.038 4.885 0.112 1.00 98.25 90 LEU A CA 1
ATOM 711 C C . LEU A 1 90 ? 2.814 3.599 -0.200 1.00 98.25 90 LEU A C 1
ATOM 713 O O . LEU A 1 90 ? 2.486 2.890 -1.149 1.00 98.25 90 LEU A O 1
ATOM 717 N N . ASN A 1 91 ? 3.838 3.303 0.596 1.00 98.25 91 ASN A N 1
ATOM 718 C CA . ASN A 1 91 ? 4.549 2.028 0.576 1.00 98.25 91 ASN A CA 1
ATOM 719 C C . ASN A 1 91 ? 3.948 1.119 1.648 1.00 98.25 91 ASN A C 1
ATOM 721 O O . ASN A 1 91 ? 3.789 1.537 2.798 1.00 98.25 91 ASN A O 1
ATOM 725 N N . VAL A 1 92 ? 3.654 -0.125 1.284 1.00 98.56 92 VAL A N 1
ATOM 726 C CA . VAL A 1 92 ? 3.114 -1.138 2.194 1.00 98.56 92 VAL A CA 1
ATOM 727 C C . VAL A 1 92 ? 3.989 -2.380 2.133 1.00 98.56 92 VAL A C 1
ATOM 729 O O . VAL A 1 92 ? 4.263 -2.921 1.059 1.00 98.56 92 VAL A O 1
ATOM 732 N N . TRP A 1 93 ? 4.433 -2.824 3.303 1.00 98.50 93 TRP A N 1
ATOM 733 C CA . TRP A 1 93 ? 5.314 -3.966 3.480 1.00 98.50 93 TRP A CA 1
ATOM 734 C C . TRP A 1 93 ? 4.520 -5.151 4.015 1.00 98.50 93 TRP A C 1
ATOM 736 O O . TRP A 1 93 ? 3.845 -5.038 5.039 1.00 98.50 93 TRP A O 1
ATOM 746 N N . PHE A 1 94 ? 4.655 -6.300 3.357 1.00 98.38 94 PHE A N 1
ATOM 747 C CA . PHE A 1 94 ? 4.069 -7.559 3.798 1.00 98.38 94 PHE A CA 1
ATOM 748 C C . PHE A 1 94 ? 5.151 -8.579 4.119 1.00 98.38 94 PHE A C 1
ATOM 750 O O . PHE A 1 94 ? 6.053 -8.818 3.310 1.00 98.38 94 PHE A O 1
ATOM 757 N N . LYS A 1 95 ? 5.005 -9.230 5.268 1.00 97.44 95 LYS A N 1
ATOM 758 C CA . LYS A 1 95 ? 5.834 -10.349 5.707 1.00 97.44 95 LYS A CA 1
ATOM 759 C C . LYS A 1 95 ? 4.930 -11.534 6.008 1.00 97.44 95 LYS A C 1
ATOM 761 O O . LYS A 1 95 ? 3.867 -11.353 6.590 1.00 97.44 95 LYS A O 1
ATOM 766 N N . ASP A 1 96 ? 5.292 -12.722 5.531 1.00 95.75 96 ASP A N 1
ATOM 767 C CA . ASP A 1 96 ? 4.485 -13.941 5.710 1.00 95.75 96 ASP A CA 1
ATOM 768 C C . ASP A 1 96 ? 3.012 -13.789 5.258 1.00 95.75 96 ASP A C 1
ATOM 770 O O . ASP A 1 96 ? 2.091 -14.392 5.806 1.00 95.75 96 ASP A O 1
ATOM 774 N N . GLY A 1 97 ? 2.779 -12.955 4.234 1.00 95.38 97 GLY A N 1
ATOM 775 C CA . GLY A 1 97 ? 1.448 -12.669 3.679 1.00 95.38 97 GLY A CA 1
AT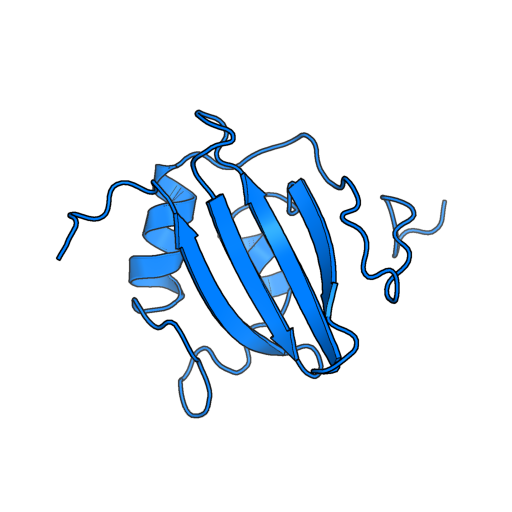OM 776 C C . GLY A 1 97 ? 0.599 -11.678 4.484 1.00 95.38 97 GLY A C 1
ATOM 777 O O . GLY A 1 97 ? -0.549 -11.437 4.111 1.00 95.38 97 GLY A O 1
ATOM 778 N N . ARG A 1 98 ? 1.162 -11.095 5.544 1.00 98.06 98 ARG A N 1
ATOM 779 C CA . ARG A 1 98 ? 0.498 -10.210 6.503 1.00 98.06 98 ARG A CA 1
ATOM 780 C C . ARG A 1 98 ? 1.107 -8.819 6.515 1.00 98.06 98 ARG A C 1
ATOM 782 O O . ARG A 1 98 ? 2.283 -8.653 6.181 1.00 98.06 98 ARG A O 1
ATOM 789 N N . LEU A 1 99 ? 0.299 -7.831 6.873 1.00 98.12 99 LEU A N 1
ATOM 790 C CA . LEU A 1 99 ? 0.710 -6.442 6.964 1.00 98.12 99 LEU A CA 1
ATOM 791 C C . LEU A 1 99 ? 1.786 -6.295 8.045 1.00 98.12 99 LEU A C 1
ATOM 793 O O . LEU A 1 99 ? 1.574 -6.606 9.213 1.00 98.12 99 LEU A O 1
ATOM 797 N N . TYR A 1 100 ? 2.966 -5.837 7.638 1.00 98.25 100 TYR A N 1
ATOM 798 C CA . TYR A 1 100 ? 4.136 -5.744 8.507 1.00 98.25 100 TYR A CA 1
ATOM 799 C C . TYR A 1 100 ? 4.446 -4.296 8.882 1.00 98.25 100 TYR A C 1
ATOM 801 O O . TYR A 1 100 ? 4.623 -3.969 10.058 1.00 98.25 100 TYR A O 1
ATOM 809 N N . ALA A 1 101 ? 4.481 -3.420 7.879 1.00 98.44 101 ALA A N 1
ATOM 810 C CA . ALA A 1 101 ? 4.752 -2.002 8.050 1.00 98.44 101 ALA A CA 1
ATOM 811 C C . ALA A 1 101 ? 4.114 -1.186 6.916 1.00 98.44 101 ALA A C 1
ATOM 813 O O . ALA A 1 101 ? 3.790 -1.730 5.856 1.00 98.44 101 ALA A O 1
ATOM 814 N N . CYS A 1 102 ? 4.026 0.132 7.084 1.00 98.19 102 CYS A N 1
ATOM 815 C CA . CYS A 1 102 ? 3.728 1.061 5.991 1.00 98.19 102 CYS A CA 1
ATOM 816 C C . CYS A 1 102 ? 4.408 2.418 6.186 1.00 98.19 102 CYS A C 1
ATOM 818 O O . CYS A 1 102 ? 4.867 2.754 7.278 1.00 98.19 102 CYS A O 1
ATOM 820 N N . GLY A 1 103 ? 4.536 3.175 5.100 1.00 96.50 103 GLY A N 1
ATOM 821 C CA . GLY A 1 103 ? 5.199 4.471 5.097 1.00 96.50 103 GLY A CA 1
ATOM 822 C C . GLY A 1 103 ? 4.707 5.322 3.939 1.00 96.50 103 GLY A C 1
ATOM 823 O O . GLY A 1 103 ? 4.569 4.835 2.817 1.00 96.50 103 GLY A O 1
ATOM 824 N N . ALA A 1 104 ? 4.447 6.596 4.210 1.00 94.88 104 ALA A N 1
ATOM 825 C CA . ALA A 1 104 ? 3.917 7.526 3.227 1.00 94.88 104 ALA A CA 1
ATOM 826 C C . ALA A 1 104 ? 4.822 8.738 3.031 1.00 94.88 104 ALA A C 1
ATOM 828 O O . ALA A 1 104 ? 5.417 9.248 3.979 1.00 94.88 104 ALA A O 1
ATOM 829 N N . TYR A 1 105 ? 4.843 9.247 1.803 1.00 93.81 105 TYR A N 1
ATOM 830 C CA . TYR A 1 105 ? 5.527 10.483 1.443 1.00 93.81 105 TYR A CA 1
ATOM 831 C C . TYR A 1 105 ? 4.557 11.400 0.702 1.00 93.81 105 TYR A C 1
ATOM 833 O O . TYR A 1 105 ? 3.796 10.942 -0.147 1.00 93.81 105 TYR A O 1
ATOM 841 N N . ASN A 1 106 ? 4.575 12.695 1.034 1.00 91.31 106 ASN A N 1
ATOM 842 C CA . ASN A 1 106 ? 3.802 13.751 0.364 1.00 91.31 106 ASN A CA 1
ATOM 843 C C . ASN A 1 106 ? 2.287 13.480 0.224 1.00 91.31 106 ASN A C 1
ATOM 845 O O . ASN A 1 106 ? 1.656 13.951 -0.718 1.00 91.31 106 ASN A O 1
ATOM 849 N N . LEU A 1 107 ? 1.681 12.760 1.174 1.00 88.56 107 LEU A N 1
ATOM 850 C CA . LEU A 1 107 ? 0.229 12.520 1.233 1.00 88.56 107 LEU A CA 1
ATOM 851 C C . LEU A 1 107 ? -0.526 13.577 2.070 1.00 88.56 107 LEU A C 1
ATOM 853 O O . LEU A 1 107 ? -1.609 13.321 2.588 1.00 88.56 107 LEU A O 1
ATOM 857 N N . GLY A 1 108 ? 0.049 14.775 2.229 1.00 76.12 108 GLY A N 1
ATOM 858 C CA . GLY A 1 108 ? -0.611 15.896 2.914 1.00 76.12 108 GLY A CA 1
ATOM 859 C C . GLY A 1 108 ? -0.598 15.831 4.447 1.00 76.12 108 GLY A C 1
ATOM 860 O O . GLY A 1 108 ? -1.443 16.447 5.096 1.00 76.12 108 GLY A O 1
ATOM 861 N N . PHE A 1 109 ? 0.345 15.097 5.043 1.00 64.94 109 PHE A N 1
ATOM 862 C CA . PHE A 1 109 ? 0.600 15.165 6.483 1.00 64.94 109 PHE A CA 1
ATOM 863 C C . PHE A 1 109 ? 1.454 16.402 6.798 1.00 64.94 109 PHE A C 1
ATOM 865 O O . PHE A 1 109 ? 2.425 16.648 6.078 1.00 64.94 109 PHE A O 1
ATOM 872 N N . PRO A 1 110 ? 1.133 17.191 7.839 1.00 47.50 110 PRO A N 1
ATOM 873 C CA . PRO A 1 110 ? 2.044 18.232 8.292 1.00 47.50 110 PRO A CA 1
ATOM 874 C C . PRO A 1 110 ? 3.374 17.594 8.713 1.00 47.50 110 PRO A C 1
ATOM 876 O O . PRO A 1 110 ? 3.388 16.540 9.349 1.00 47.50 110 PRO A O 1
ATOM 879 N N . ILE A 1 111 ? 4.483 18.235 8.337 1.00 44.62 111 ILE A N 1
ATOM 880 C CA . ILE A 1 111 ? 5.813 17.921 8.869 1.00 44.62 111 ILE A CA 1
ATOM 881 C C . ILE A 1 111 ? 5.729 18.184 10.379 1.00 44.62 111 ILE A C 1
ATOM 883 O O . ILE A 1 111 ? 5.490 19.328 10.772 1.00 44.62 111 ILE A O 1
ATOM 887 N N . MET A 1 112 ? 5.817 17.128 11.193 1.00 34.41 112 MET A N 1
ATOM 888 C CA . MET A 1 112 ? 5.983 17.254 12.647 1.00 34.41 112 MET A CA 1
ATOM 889 C C . MET A 1 112 ? 7.414 17.659 12.981 1.00 34.41 112 MET A C 1
ATOM 891 O O . MET A 1 112 ? 8.337 17.113 12.333 1.00 34.41 112 MET A O 1
#

Foldseek 3Di:
DPPVCPQPDDQAAQDKGFDDPDAAALVLLLCCCCPVVVVFFFDVPH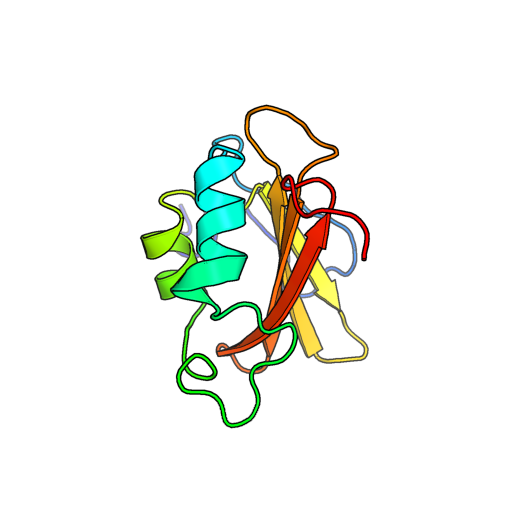PQFADFQVNSCVSRVHAAGIWGADPVQRKIWGWGQHPVDNQWIKIFIDDPRTTGGIDTGPSPDPDD

Radius of gyration: 13.48 Å; chains: 1; bounding box: 27×35×37 Å